Protein AF-A0A7T8KBC2-F1 (afdb_monomer)

Secondary structure (DSSP, 8-state):
-----------PPPP--TT---TTS-------------GGGS-HHHHHHHHHHHHHHHH---PPP--SSSTTS-------GGGGG-SEEEEE--S-PPTT--SEEEEEE-S-PPP--

pLDDT: mean 71.38, std 20.94, range [38.16, 96.56]

Structure (mmCIF, N/CA/C/O backbone):
data_AF-A0A7T8KBC2-F1
#
_entry.id   AF-A0A7T8KBC2-F1
#
loop_
_atom_site.group_PDB
_atom_site.id
_atom_site.type_symbol
_atom_site.label_atom_id
_atom_site.label_alt_id
_atom_site.label_comp_id
_atom_site.label_asym_id
_atom_site.label_entity_id
_atom_site.label_seq_id
_atom_site.pdbx_PDB_ins_code
_atom_site.Cartn_x
_atom_site.Cartn_y
_atom_site.Cartn_z
_atom_site.occupancy
_atom_site.B_iso_or_equiv
_atom_site.auth_seq_id
_atom_site.auth_comp_id
_atom_site.auth_asym_id
_atom_site.auth_atom_id
_atom_site.pdbx_PDB_model_num
ATOM 1 N N . MET A 1 1 ? 36.081 -50.925 -3.952 1.00 43.31 1 MET A N 1
ATOM 2 C CA . MET A 1 1 ? 36.219 -49.674 -4.725 1.00 43.31 1 MET A CA 1
ATOM 3 C C . MET A 1 1 ? 35.291 -49.770 -5.921 1.00 43.31 1 MET A C 1
ATOM 5 O O . MET A 1 1 ? 35.598 -50.492 -6.855 1.00 43.31 1 MET A O 1
ATOM 9 N N . GLY A 1 2 ? 34.112 -49.160 -5.833 1.00 42.78 2 GLY A N 1
ATOM 10 C CA . GLY A 1 2 ? 33.117 -49.157 -6.903 1.00 42.78 2 GLY A CA 1
ATOM 11 C C . GLY A 1 2 ? 32.629 -47.730 -7.084 1.00 42.78 2 GLY A C 1
ATOM 12 O O . GLY A 1 2 ? 31.989 -47.186 -6.189 1.00 42.78 2 GLY A O 1
ATOM 13 N N . HIS A 1 3 ? 33.009 -47.106 -8.195 1.00 41.12 3 HIS A N 1
ATOM 14 C CA . HIS A 1 3 ? 32.541 -45.780 -8.573 1.00 41.12 3 HIS A CA 1
ATOM 15 C C . HIS A 1 3 ? 31.081 -45.880 -9.025 1.00 41.12 3 HIS A C 1
ATOM 17 O O . HIS A 1 3 ? 30.778 -46.550 -10.009 1.00 41.12 3 HIS A O 1
ATOM 23 N N . VAL A 1 4 ? 30.180 -45.211 -8.308 1.00 45.25 4 VAL A N 1
ATOM 24 C CA . VAL A 1 4 ? 28.789 -45.014 -8.729 1.00 45.25 4 VAL A CA 1
ATOM 25 C C . VAL A 1 4 ? 28.764 -43.804 -9.663 1.00 45.25 4 VAL A C 1
ATOM 27 O O . VAL A 1 4 ? 28.949 -42.670 -9.225 1.00 45.25 4 VAL A O 1
ATOM 30 N N . GLY A 1 5 ? 28.593 -44.046 -10.963 1.00 38.16 5 GLY A N 1
ATOM 31 C CA . GLY A 1 5 ? 28.348 -43.002 -11.956 1.00 38.16 5 GLY A CA 1
ATOM 32 C C . GLY A 1 5 ? 26.878 -42.591 -11.935 1.00 38.16 5 GLY A C 1
ATOM 33 O O . GLY A 1 5 ? 26.002 -43.417 -12.180 1.00 38.16 5 GLY A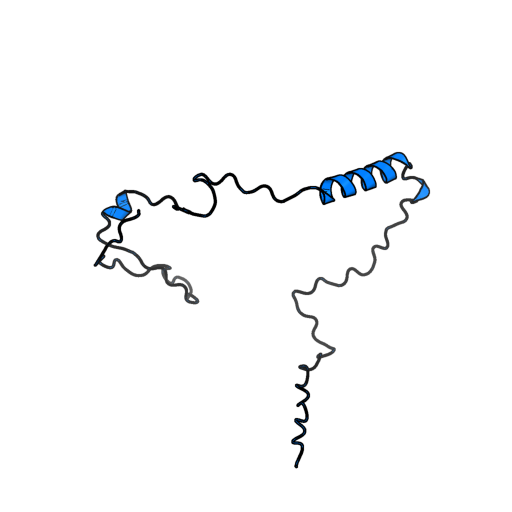 O 1
ATOM 34 N N . ILE A 1 6 ? 26.597 -41.321 -11.645 1.00 40.94 6 ILE A N 1
ATOM 35 C CA . ILE A 1 6 ? 25.250 -40.751 -11.745 1.00 40.94 6 ILE A CA 1
ATOM 36 C C . ILE A 1 6 ? 25.049 -40.305 -13.197 1.00 40.94 6 ILE A C 1
ATOM 38 O O . ILE A 1 6 ? 25.552 -39.262 -13.612 1.00 40.94 6 ILE A O 1
ATOM 42 N N . ALA A 1 7 ? 24.349 -41.118 -13.988 1.00 42.34 7 ALA A N 1
ATOM 43 C CA . ALA A 1 7 ? 23.910 -40.735 -15.324 1.00 42.34 7 ALA A CA 1
ATOM 44 C C . ALA A 1 7 ? 22.774 -39.706 -15.201 1.00 42.34 7 ALA A C 1
ATOM 46 O O . ALA A 1 7 ? 21.700 -40.002 -14.679 1.00 42.34 7 ALA A O 1
ATOM 47 N N . GLY A 1 8 ? 23.030 -38.478 -15.655 1.00 38.44 8 GLY A N 1
ATOM 48 C CA . GLY A 1 8 ? 22.037 -37.411 -15.697 1.00 38.44 8 GLY A CA 1
ATOM 49 C C . GLY A 1 8 ? 20.880 -37.758 -16.634 1.00 38.44 8 GLY A C 1
ATOM 50 O O . GLY A 1 8 ? 21.078 -38.019 -17.818 1.00 38.44 8 GLY A O 1
ATOM 51 N N . HIS A 1 9 ? 19.662 -37.726 -16.097 1.00 43.22 9 HIS A N 1
ATOM 52 C CA . HIS A 1 9 ? 18.430 -37.710 -16.878 1.00 43.22 9 HIS A CA 1
ATOM 53 C C . HIS A 1 9 ? 18.388 -36.474 -17.795 1.00 43.22 9 HIS A C 1
ATOM 55 O O . HIS A 1 9 ? 18.462 -35.351 -17.288 1.00 43.22 9 HIS A O 1
ATOM 61 N N . PRO A 1 10 ? 18.183 -36.617 -19.117 1.00 39.59 10 PRO A N 1
ATOM 62 C CA . PRO A 1 10 ? 17.786 -35.490 -19.943 1.00 39.59 10 PRO A CA 1
ATOM 63 C C . PRO A 1 10 ? 16.305 -35.198 -19.679 1.00 39.59 10 PRO A C 1
ATOM 65 O O . PRO A 1 10 ? 15.421 -35.908 -20.156 1.00 39.59 10 PRO A O 1
ATOM 68 N N . GLN A 1 11 ? 16.019 -34.148 -18.906 1.00 44.44 11 GLN A N 1
ATOM 69 C CA . GLN A 1 11 ? 14.675 -33.577 -18.881 1.00 44.44 11 GLN A CA 1
ATOM 70 C C . GLN A 1 11 ? 14.362 -33.038 -20.281 1.00 44.44 11 GLN A C 1
ATOM 72 O O . GLN A 1 11 ? 14.969 -32.070 -20.747 1.00 44.44 11 GLN A O 1
ATOM 77 N N . GLY A 1 12 ? 13.449 -33.718 -20.974 1.00 38.78 12 GLY A N 1
ATOM 78 C CA . GLY A 1 12 ? 12.945 -33.311 -22.277 1.00 38.78 12 GLY A CA 1
ATOM 79 C C . GLY A 1 12 ? 12.353 -31.908 -22.197 1.00 38.78 12 GLY A C 1
ATOM 80 O O . GLY A 1 12 ? 11.468 -31.634 -21.388 1.00 38.78 12 GLY A O 1
ATOM 81 N N . ARG A 1 13 ? 12.853 -31.004 -23.043 1.00 47.22 13 ARG A N 1
ATOM 82 C CA . ARG A 1 13 ? 12.222 -29.702 -23.265 1.00 47.22 13 ARG A CA 1
ATOM 83 C C . ARG A 1 13 ? 10.814 -29.948 -23.822 1.00 47.22 13 ARG A C 1
ATOM 85 O O . ARG A 1 13 ? 10.700 -30.731 -24.767 1.00 47.22 13 ARG A O 1
ATOM 92 N N . PRO A 1 14 ? 9.758 -29.305 -23.296 1.00 45.41 14 PRO A N 1
ATOM 93 C CA . PRO A 1 14 ? 8.432 -29.435 -23.881 1.00 45.41 14 PRO A CA 1
ATOM 94 C C . PRO A 1 14 ? 8.473 -28.952 -25.333 1.00 45.41 14 PRO A C 1
ATOM 96 O O . PRO A 1 14 ? 9.058 -27.909 -25.644 1.00 45.41 14 PRO A O 1
ATOM 99 N N . G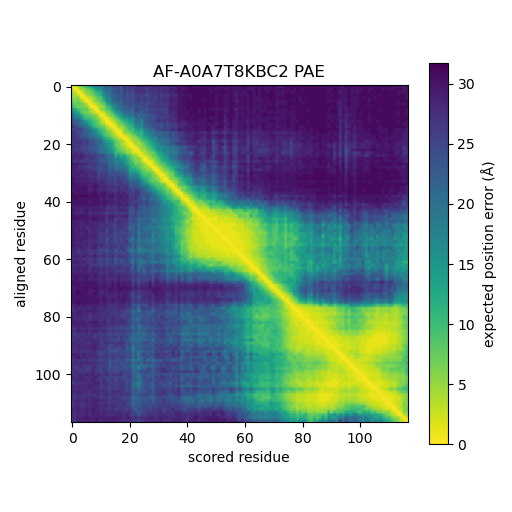LY A 1 15 ? 7.910 -29.782 -26.210 1.00 45.69 15 GLY A N 1
ATOM 100 C CA . GLY A 1 15 ? 7.947 -29.635 -27.655 1.00 45.69 15 GLY A CA 1
ATOM 101 C C . GLY A 1 15 ? 7.542 -28.238 -28.104 1.00 45.69 15 GLY A C 1
ATOM 102 O O . GLY A 1 15 ? 6.498 -27.708 -27.730 1.00 45.69 15 GLY A O 1
ATOM 103 N N . ARG A 1 16 ? 8.399 -27.651 -28.936 1.00 49.62 16 ARG A N 1
ATOM 104 C CA . ARG A 1 16 ? 8.080 -26.489 -29.755 1.00 49.62 16 ARG A CA 1
ATOM 105 C C . ARG A 1 16 ? 7.048 -26.949 -30.782 1.00 49.62 16 ARG A C 1
ATOM 107 O O . ARG A 1 16 ? 7.432 -27.490 -31.811 1.00 49.62 16 ARG A O 1
ATOM 114 N N . ASP A 1 17 ? 5.765 -26.794 -30.472 1.00 53.09 17 ASP A N 1
ATOM 115 C CA . ASP A 1 17 ? 4.697 -26.914 -31.464 1.00 53.09 17 ASP A CA 1
ATOM 116 C C . ASP A 1 17 ? 4.978 -25.883 -32.577 1.00 53.09 17 ASP A C 1
ATOM 118 O O . ASP A 1 17 ? 4.991 -24.678 -32.297 1.00 53.09 17 ASP A O 1
ATOM 122 N N . PRO A 1 18 ? 5.291 -26.316 -33.812 1.00 53.62 18 PRO A N 1
ATOM 123 C CA . PRO A 1 18 ? 5.686 -25.409 -34.883 1.00 53.62 18 PRO A CA 1
ATOM 124 C C . PRO A 1 18 ? 4.533 -24.517 -35.378 1.00 53.62 18 PRO A C 1
ATOM 126 O O . PRO A 1 18 ? 4.787 -23.625 -36.184 1.00 53.62 18 PRO A O 1
ATOM 129 N N . GLY A 1 19 ? 3.295 -24.719 -34.904 1.00 57.47 19 GLY A N 1
ATOM 130 C CA . GLY A 1 19 ? 2.112 -23.990 -35.372 1.00 57.47 19 GLY A CA 1
ATOM 131 C C . GLY A 1 19 ? 1.539 -22.927 -34.431 1.00 57.47 19 GLY A C 1
ATOM 132 O O . GLY A 1 19 ? 0.615 -22.221 -34.833 1.00 57.47 19 GLY A O 1
ATOM 133 N N . ARG A 1 20 ? 2.032 -22.783 -33.191 1.00 48.50 20 ARG A N 1
ATOM 134 C CA . ARG A 1 20 ? 1.389 -21.913 -32.185 1.00 48.50 20 ARG A CA 1
ATOM 135 C C . ARG A 1 20 ? 2.320 -20.810 -31.687 1.00 48.50 20 ARG A C 1
ATOM 137 O O . ARG A 1 20 ? 3.031 -20.958 -30.694 1.00 48.50 20 ARG A O 1
ATOM 144 N N . THR A 1 21 ? 2.305 -19.672 -32.373 1.00 60.78 21 THR A N 1
ATOM 145 C CA . THR A 1 21 ? 2.933 -18.439 -31.886 1.00 60.78 21 THR A CA 1
ATOM 146 C C . THR A 1 21 ? 2.191 -17.934 -30.635 1.00 60.78 21 THR A C 1
ATOM 148 O O . THR A 1 21 ? 0.964 -17.818 -30.651 1.00 60.78 21 THR A O 1
ATOM 151 N N . PRO A 1 22 ? 2.884 -17.661 -29.512 1.00 56.34 22 PRO A N 1
ATOM 152 C CA . PRO A 1 22 ? 2.246 -17.121 -28.311 1.00 56.34 22 PRO A CA 1
ATOM 153 C C . PRO A 1 22 ? 1.659 -15.728 -28.579 1.00 56.34 22 PRO A C 1
ATOM 155 O O . PRO A 1 22 ? 2.365 -14.870 -29.097 1.00 56.34 22 PRO A O 1
ATOM 158 N N . LEU A 1 23 ? 0.408 -15.483 -28.168 1.00 59.12 23 LEU A N 1
ATOM 159 C CA . LEU A 1 23 ? -0.339 -14.226 -28.392 1.00 59.12 23 LEU A CA 1
ATOM 160 C C . LEU A 1 23 ? 0.291 -12.962 -27.767 1.00 59.12 23 LEU A C 1
ATOM 162 O O . LEU A 1 23 ? -0.170 -11.860 -28.029 1.00 59.12 23 LEU A O 1
ATOM 166 N N . TRP A 1 24 ? 1.320 -13.111 -26.932 1.00 55.28 24 TRP A N 1
ATOM 167 C CA . TRP A 1 24 ? 2.073 -12.007 -26.326 1.00 55.28 24 TRP A CA 1
ATOM 168 C C . TRP A 1 24 ? 3.423 -11.752 -27.011 1.00 55.28 24 TRP A C 1
ATOM 170 O O . TRP A 1 24 ? 4.139 -10.828 -26.632 1.00 55.28 24 TRP A O 1
ATOM 180 N N . ARG A 1 25 ? 3.809 -12.577 -27.994 1.00 46.72 25 ARG A N 1
ATOM 181 C CA . ARG A 1 25 ? 4.973 -12.301 -28.834 1.00 46.72 25 ARG A CA 1
ATOM 182 C C . ARG A 1 25 ? 4.519 -11.332 -29.918 1.00 46.72 25 ARG A C 1
ATOM 184 O O . ARG A 1 25 ? 3.712 -11.703 -30.765 1.00 46.72 25 ARG A O 1
ATOM 191 N N . GLU A 1 26 ? 5.052 -10.115 -29.845 1.00 56.72 26 GLU A N 1
ATOM 192 C CA . GLU A 1 26 ? 4.924 -9.066 -30.860 1.00 56.72 26 GLU A CA 1
ATOM 193 C C . GLU A 1 26 ? 4.964 -9.683 -32.270 1.00 56.72 26 GLU A C 1
ATOM 195 O O . GLU A 1 26 ? 5.841 -10.527 -32.524 1.00 56.72 26 GLU A O 1
ATOM 200 N N . PRO A 1 27 ? 4.043 -9.312 -33.182 1.00 47.28 27 PRO A N 1
ATOM 201 C CA . PRO A 1 27 ? 4.165 -9.716 -34.572 1.00 47.28 27 PRO A CA 1
ATOM 202 C C . PRO A 1 27 ? 5.554 -9.294 -35.027 1.00 47.28 27 PRO A C 1
ATOM 204 O O . PRO A 1 27 ? 5.942 -8.138 -34.863 1.00 47.28 27 PRO A O 1
ATOM 207 N N . SER A 1 28 ? 6.333 -10.259 -35.520 1.00 57.94 28 SER A N 1
ATOM 208 C CA . SER A 1 28 ? 7.637 -9.991 -36.107 1.00 57.94 28 SER A CA 1
ATOM 209 C C . SER A 1 28 ? 7.465 -8.832 -37.073 1.00 57.94 28 SER A C 1
ATOM 211 O O . SER A 1 28 ? 6.767 -8.981 -38.076 1.00 57.94 28 SER A O 1
ATOM 213 N N . PHE A 1 29 ? 8.038 -7.683 -36.719 1.00 44.31 29 PHE A N 1
ATOM 214 C CA . PHE A 1 29 ? 8.032 -6.475 -37.522 1.00 44.31 29 PHE A CA 1
ATOM 215 C C . PHE A 1 29 ? 8.830 -6.773 -38.792 1.00 44.31 29 PHE A C 1
ATOM 217 O O . PHE A 1 29 ? 10.040 -6.567 -38.871 1.00 44.31 29 PHE A O 1
ATOM 224 N N . THR A 1 30 ? 8.171 -7.387 -39.769 1.00 48.97 30 THR A N 1
ATOM 225 C CA . THR A 1 30 ? 8.722 -7.617 -41.093 1.00 48.97 30 THR A CA 1
ATOM 226 C C . THR A 1 30 ? 8.645 -6.298 -41.833 1.00 48.97 30 THR A C 1
ATOM 228 O O . THR A 1 30 ? 7.599 -5.935 -42.360 1.00 48.97 30 THR A O 1
ATOM 231 N N . GLY A 1 31 ? 9.774 -5.598 -41.857 1.00 47.84 31 GLY A N 1
ATOM 232 C CA . GLY A 1 31 ? 10.087 -4.673 -42.933 1.00 47.84 31 GLY A CA 1
ATOM 233 C C . GLY A 1 31 ? 9.290 -3.375 -42.928 1.00 47.84 31 GLY A C 1
ATOM 234 O O . GLY A 1 31 ? 8.523 -3.108 -43.842 1.00 47.84 31 GLY A O 1
ATOM 235 N N . VAL A 1 32 ? 9.644 -2.480 -42.014 1.00 43.44 32 VAL A N 1
ATOM 236 C CA . VAL A 1 32 ? 10.234 -1.239 -42.517 1.00 43.44 32 VAL A CA 1
ATOM 237 C C . VAL A 1 32 ? 11.730 -1.417 -42.304 1.00 43.44 32 VAL A C 1
ATOM 239 O O . VAL A 1 32 ? 12.241 -1.203 -41.206 1.00 43.44 32 VAL A O 1
ATOM 242 N N . SER A 1 33 ? 12.436 -1.892 -43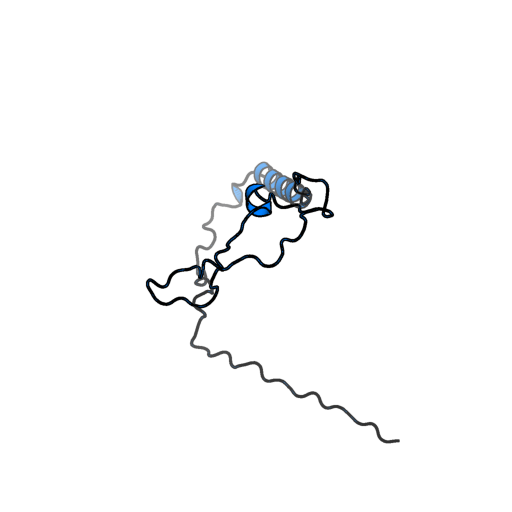.340 1.00 49.56 33 SER A N 1
ATOM 243 C CA . SER A 1 33 ? 13.856 -1.548 -43.483 1.00 49.56 33 SER A CA 1
ATOM 244 C C . SER A 1 33 ? 13.944 -0.056 -43.196 1.00 49.56 33 SER A C 1
ATOM 246 O O . SER A 1 33 ? 13.066 0.636 -43.715 1.00 49.56 33 SER A O 1
ATOM 248 N N . PRO A 1 34 ? 14.900 0.445 -42.391 1.00 51.44 34 PRO A N 1
ATOM 249 C CA . PRO A 1 34 ? 15.053 1.879 -42.228 1.00 51.44 34 PRO A CA 1
ATOM 250 C C . PRO A 1 34 ? 15.146 2.438 -43.639 1.00 51.44 34 PRO A C 1
ATOM 252 O O . PRO A 1 34 ? 16.116 2.192 -44.353 1.00 51.44 34 PRO A O 1
ATOM 255 N N . SER A 1 35 ? 14.048 3.049 -44.084 1.00 47.38 35 SER A N 1
ATOM 256 C CA . SER A 1 35 ? 13.967 3.727 -45.355 1.00 47.38 35 SER A CA 1
ATOM 257 C C . SER A 1 35 ? 15.141 4.667 -45.323 1.00 47.38 35 SER A C 1
ATOM 259 O O . SER A 1 35 ? 15.273 5.389 -44.335 1.00 47.38 35 SER A O 1
ATOM 261 N N . THR A 1 36 ? 15.992 4.553 -46.337 1.00 49.72 36 THR A N 1
ATOM 262 C CA . THR A 1 36 ? 17.116 5.412 -46.680 1.00 49.72 36 THR A CA 1
ATOM 263 C C . THR A 1 36 ? 16.782 6.884 -46.436 1.00 49.72 36 THR A C 1
ATOM 265 O O . THR A 1 36 ? 16.513 7.649 -47.353 1.00 49.72 36 THR A O 1
ATOM 268 N N . VAL A 1 37 ? 16.782 7.301 -45.176 1.00 50.88 37 VAL A N 1
ATOM 269 C CA . VAL A 1 37 ? 17.292 8.598 -44.802 1.00 50.88 37 VAL A CA 1
ATOM 270 C C . VAL A 1 37 ? 18.774 8.376 -44.977 1.00 50.88 37 VAL A C 1
ATOM 272 O O . VAL A 1 37 ? 19.379 7.584 -44.254 1.00 50.88 37 VAL A O 1
ATOM 275 N N . ASP A 1 38 ? 19.302 8.902 -46.076 1.00 47.12 38 ASP A N 1
ATOM 276 C CA . ASP A 1 38 ? 20.722 8.882 -46.370 1.00 47.12 38 ASP A CA 1
ATOM 277 C C . ASP A 1 38 ? 21.483 9.123 -45.065 1.00 47.12 38 ASP A C 1
ATOM 279 O O . ASP A 1 38 ? 21.431 10.215 -44.496 1.00 47.12 38 ASP A O 1
ATOM 283 N N . ALA A 1 39 ? 22.180 8.103 -44.557 1.00 52.28 39 ALA A N 1
ATOM 284 C CA . ALA A 1 39 ? 23.067 8.271 -43.408 1.00 52.28 39 ALA A CA 1
ATOM 285 C C . ALA A 1 39 ? 24.135 9.348 -43.702 1.00 52.28 39 ALA A C 1
ATOM 287 O O . ALA A 1 39 ? 24.745 9.885 -42.784 1.00 52.28 39 ALA A O 1
ATOM 288 N N . ALA A 1 40 ? 24.301 9.697 -44.984 1.00 53.56 40 ALA A N 1
ATOM 289 C CA . ALA A 1 40 ? 25.087 10.801 -45.507 1.00 53.56 40 ALA A CA 1
ATOM 290 C C . ALA A 1 40 ? 24.539 12.215 -45.207 1.00 53.56 4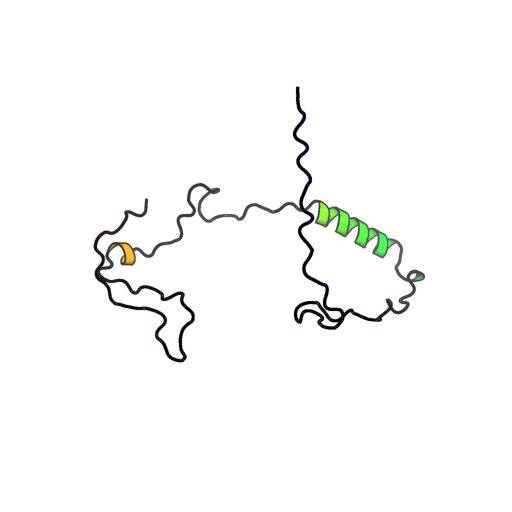0 ALA A C 1
ATOM 292 O O . ALA A 1 40 ? 25.279 13.171 -45.418 1.00 53.56 40 ALA A O 1
ATOM 293 N N . HIS A 1 41 ? 23.303 12.387 -44.712 1.00 53.03 41 HIS A N 1
ATOM 294 C CA . HIS A 1 41 ? 22.768 13.714 -44.356 1.00 53.03 41 HIS A CA 1
ATOM 295 C C . HIS A 1 41 ? 22.657 13.965 -42.843 1.00 53.03 41 HIS A C 1
ATOM 297 O O . HIS A 1 41 ? 22.301 15.066 -42.423 1.00 53.03 41 HIS A O 1
ATOM 303 N N . LEU A 1 42 ? 23.010 12.995 -41.997 1.00 61.16 42 LEU A N 1
ATOM 304 C CA . LEU A 1 42 ? 23.247 13.304 -40.590 1.00 61.16 42 LEU A CA 1
ATOM 305 C C . LEU A 1 42 ? 24.610 13.982 -40.503 1.00 61.16 42 LEU A C 1
ATOM 307 O O . LEU A 1 42 ? 25.651 13.356 -40.700 1.00 61.16 42 LEU A O 1
ATOM 311 N N . ASP A 1 43 ? 24.598 15.286 -40.255 1.00 77.44 43 ASP A N 1
ATOM 312 C CA . ASP A 1 43 ? 25.810 16.042 -40.010 1.00 77.44 43 ASP A CA 1
ATOM 313 C C . ASP A 1 43 ? 26.590 15.397 -38.853 1.00 77.44 43 ASP A C 1
ATOM 315 O O . ASP A 1 43 ? 26.025 14.894 -37.876 1.00 77.44 43 ASP A O 1
ATOM 319 N N . ASN A 1 44 ? 27.920 15.39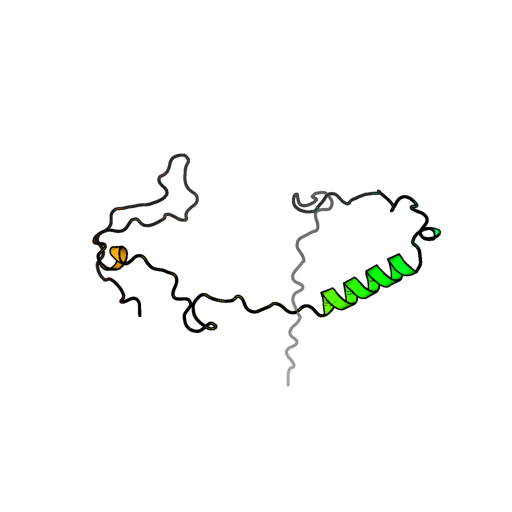6 -38.965 1.00 81.81 44 ASN A N 1
ATOM 320 C CA . ASN A 1 44 ? 28.808 14.812 -37.958 1.00 81.81 44 ASN A CA 1
ATOM 321 C C . ASN A 1 44 ? 28.541 15.379 -36.549 1.00 81.81 44 ASN A C 1
ATOM 323 O O . ASN A 1 44 ? 28.785 14.700 -35.552 1.00 81.81 44 ASN A O 1
ATOM 327 N N . ALA A 1 45 ? 27.996 16.599 -36.455 1.00 79.88 45 ALA A N 1
ATOM 328 C CA . ALA A 1 45 ? 27.595 17.183 -35.184 1.00 79.88 45 ALA A CA 1
ATOM 329 C C . ALA A 1 45 ? 26.336 16.518 -34.595 1.00 79.88 45 ALA A C 1
ATOM 331 O O . ALA A 1 45 ? 26.342 16.238 -33.399 1.00 79.88 45 ALA A O 1
ATOM 332 N N . THR A 1 46 ? 25.324 16.145 -35.386 1.00 87.88 46 THR A N 1
ATOM 333 C CA . THR A 1 46 ? 24.192 15.327 -34.904 1.00 87.88 46 THR A CA 1
ATOM 334 C C . THR A 1 46 ? 24.636 13.942 -34.424 1.00 87.88 46 THR A C 1
ATOM 336 O O . THR A 1 46 ? 24.217 13.493 -33.352 1.00 87.88 46 THR A O 1
ATOM 339 N N . VAL A 1 47 ? 25.521 13.263 -35.163 1.00 90.44 47 VAL A N 1
ATOM 340 C CA . VAL A 1 47 ? 26.058 11.950 -34.745 1.00 90.44 47 VAL A CA 1
ATOM 341 C C . VAL A 1 47 ? 26.894 12.086 -33.467 1.00 90.44 47 VAL A C 1
ATOM 343 O O . VAL A 1 47 ? 26.746 11.287 -32.538 1.00 90.44 47 VAL A O 1
ATOM 346 N N . GLY A 1 48 ? 27.723 13.129 -33.384 1.00 91.50 48 GLY A N 1
ATOM 347 C CA . GLY A 1 48 ? 28.502 13.460 -32.192 1.00 91.50 48 GLY A CA 1
ATOM 348 C C . GLY A 1 48 ? 27.622 13.754 -30.978 1.00 91.50 48 GLY A C 1
ATOM 349 O O . GLY A 1 48 ? 27.841 13.187 -29.908 1.00 91.50 48 GLY A O 1
ATOM 350 N N . PHE A 1 49 ? 26.575 14.560 -31.155 1.00 94.31 49 PHE A N 1
ATOM 351 C CA . PHE A 1 49 ? 25.609 14.885 -30.109 1.00 94.31 49 PHE A CA 1
ATOM 352 C C . PHE A 1 49 ? 24.871 13.639 -29.602 1.00 94.31 49 PHE A C 1
ATOM 354 O O . PHE A 1 49 ? 24.760 13.434 -28.394 1.00 94.31 49 PHE A O 1
ATOM 361 N N . ALA A 1 50 ? 24.418 12.761 -30.502 1.00 95.38 50 ALA A N 1
ATOM 362 C CA . ALA A 1 50 ? 23.743 11.522 -30.119 1.00 95.38 50 ALA A CA 1
ATOM 363 C C . ALA A 1 50 ? 24.654 10.592 -29.298 1.00 95.38 50 ALA A C 1
ATOM 365 O O . ALA A 1 50 ? 24.199 9.977 -28.332 1.00 95.38 50 ALA A O 1
ATOM 366 N N . ASN A 1 51 ? 25.940 10.502 -29.647 1.00 95.12 51 ASN A N 1
ATOM 367 C CA . ASN A 1 51 ? 26.915 9.731 -28.874 1.00 95.12 51 ASN A CA 1
ATOM 368 C C . ASN A 1 51 ? 27.173 10.363 -27.502 1.00 95.12 51 ASN A C 1
ATOM 370 O O . ASN A 1 51 ? 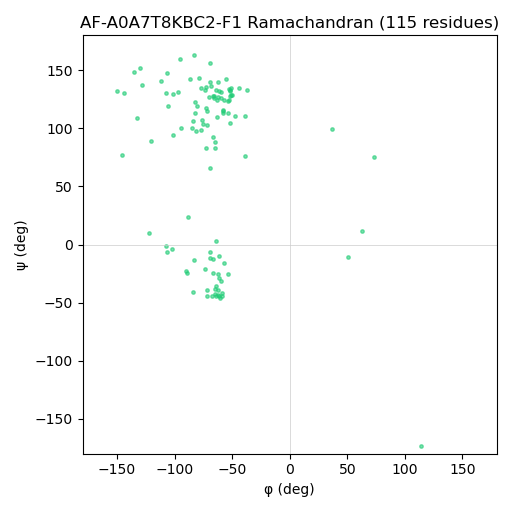27.107 9.670 -26.489 1.00 95.12 51 ASN A O 1
ATOM 374 N N . GLN A 1 52 ? 27.341 11.685 -27.448 1.00 95.94 52 GLN A N 1
ATOM 375 C CA . GLN A 1 52 ? 27.501 12.416 -26.193 1.00 95.94 52 GLN A CA 1
ATOM 376 C C . GLN A 1 52 ? 26.297 12.231 -25.257 1.00 95.94 52 GLN A C 1
ATOM 378 O O . GLN A 1 52 ? 26.471 12.025 -24.056 1.00 95.94 52 GLN A O 1
ATOM 383 N N . LEU A 1 53 ? 25.075 12.261 -25.795 1.00 95.75 53 LEU A N 1
ATOM 384 C CA . LEU A 1 53 ? 23.858 12.027 -25.023 1.00 95.75 53 LEU A CA 1
ATOM 385 C C . LEU A 1 53 ? 23.815 10.601 -24.465 1.00 95.75 53 LEU A C 1
ATOM 387 O O . LEU A 1 53 ? 23.501 10.421 -23.289 1.00 95.75 53 LEU A O 1
ATOM 391 N N . ARG A 1 54 ? 24.162 9.588 -25.271 1.00 96.12 54 ARG A N 1
ATOM 392 C CA . ARG A 1 54 ? 24.250 8.194 -24.802 1.00 96.12 54 ARG A CA 1
ATOM 393 C C . ARG A 1 54 ? 25.247 8.057 -23.657 1.00 96.12 54 ARG A C 1
ATOM 395 O O . ARG A 1 54 ? 24.908 7.449 -22.644 1.00 96.12 54 ARG A O 1
ATOM 402 N N . ASP A 1 55 ? 26.417 8.680 -23.774 1.00 96.44 55 ASP A N 1
ATOM 403 C CA . ASP A 1 55 ? 27.440 8.662 -22.726 1.00 96.44 55 ASP A CA 1
ATOM 404 C C . ASP A 1 55 ? 26.972 9.356 -21.443 1.00 96.44 55 ASP A C 1
ATOM 406 O O . ASP A 1 55 ? 27.323 8.935 -20.340 1.00 96.44 55 ASP A O 1
ATOM 410 N N . GLN A 1 56 ? 26.179 10.425 -21.556 1.00 95.94 56 GLN A N 1
ATOM 411 C CA . GLN A 1 56 ? 25.602 11.113 -20.400 1.00 95.94 56 GLN A CA 1
ATOM 412 C C . GLN A 1 56 ? 24.493 10.295 -19.739 1.00 95.94 56 GLN A C 1
ATOM 414 O O . GLN A 1 56 ? 24.488 10.164 -18.516 1.00 95.94 56 GLN A O 1
ATOM 419 N N . VAL A 1 57 ? 23.594 9.701 -20.526 1.00 95.00 57 VAL A N 1
ATOM 420 C CA . VAL A 1 57 ? 22.509 8.851 -20.018 1.00 95.00 57 VAL A CA 1
ATOM 421 C C . VAL A 1 57 ? 23.067 7.590 -19.356 1.00 95.00 57 VAL A C 1
ATOM 423 O O . VAL A 1 57 ? 22.590 7.209 -18.292 1.00 95.00 57 VAL A O 1
ATOM 426 N N . ALA A 1 58 ? 24.126 6.994 -19.911 1.00 94.12 58 ALA A N 1
ATOM 427 C CA . ALA A 1 58 ? 24.803 5.838 -19.320 1.00 94.12 58 ALA A CA 1
ATOM 428 C C . ALA A 1 58 ? 25.429 6.136 -17.944 1.00 94.12 58 ALA A C 1
ATOM 430 O O . ALA A 1 58 ? 25.589 5.231 -17.126 1.00 94.12 58 ALA A O 1
ATOM 431 N N . LYS A 1 59 ? 25.772 7.402 -17.669 1.00 94.88 59 LYS A N 1
ATOM 432 C CA . LYS A 1 59 ? 26.308 7.848 -16.373 1.00 94.88 59 LYS A CA 1
ATOM 433 C C . LYS A 1 59 ? 25.219 8.137 -15.342 1.00 94.88 59 LYS A C 1
ATOM 435 O O . LYS A 1 59 ? 25.543 8.280 -14.162 1.00 94.88 59 LYS A O 1
ATOM 440 N N . LEU A 1 60 ? 23.952 8.239 -15.749 1.00 92.50 60 LEU A N 1
ATOM 441 C CA . LEU A 1 60 ? 22.857 8.458 -14.811 1.00 92.50 60 LEU A CA 1
ATOM 442 C C . LEU A 1 60 ? 22.721 7.238 -13.899 1.00 92.50 60 LEU A C 1
ATOM 444 O O . LEU A 1 60 ? 22.616 6.102 -14.352 1.00 92.50 60 LEU A O 1
ATOM 448 N N . GLN A 1 61 ? 22.713 7.491 -12.595 1.00 88.62 61 GLN A N 1
ATOM 449 C CA . GLN A 1 61 ? 22.449 6.480 -11.581 1.00 88.62 61 GLN A CA 1
ATOM 450 C C . GLN A 1 61 ? 21.054 6.707 -10.996 1.00 88.62 61 GLN A C 1
ATOM 452 O O . GLN A 1 61 ? 20.626 7.863 -10.886 1.00 88.62 61 GLN A O 1
ATOM 457 N N . PRO A 1 62 ? 20.342 5.642 -10.587 1.00 86.38 62 PRO A N 1
ATOM 458 C CA . PRO A 1 62 ? 19.093 5.782 -9.859 1.00 86.38 62 PRO A CA 1
ATOM 459 C C . PRO A 1 62 ? 19.299 6.671 -8.630 1.00 86.38 62 PRO A C 1
ATOM 461 O O . PRO A 1 62 ? 20.014 6.316 -7.690 1.00 86.38 62 PRO A O 1
ATOM 464 N N . LYS A 1 63 ? 18.671 7.849 -8.633 1.00 83.19 63 LYS A N 1
ATOM 465 C CA . LYS A 1 63 ? 18.616 8.687 -7.440 1.00 83.19 63 LYS A CA 1
ATOM 466 C C . LYS A 1 63 ? 17.708 7.984 -6.444 1.00 83.19 63 LYS A C 1
ATOM 468 O O . LYS A 1 63 ? 16.574 7.646 -6.782 1.00 83.19 63 LYS A O 1
ATOM 473 N N . GLN A 1 64 ? 18.208 7.777 -5.229 1.00 75.62 64 GLN A N 1
ATOM 474 C CA . GLN A 1 64 ? 17.372 7.275 -4.145 1.00 75.62 64 GLN A CA 1
ATOM 475 C C . GLN A 1 64 ? 16.127 8.166 -4.046 1.00 75.62 64 GLN A C 1
ATOM 477 O O . GLN A 1 64 ? 16.280 9.395 -4.012 1.00 75.62 64 GLN A O 1
ATOM 482 N N . PRO A 1 65 ? 14.911 7.588 -4.054 1.00 68.44 65 PRO A N 1
ATOM 483 C CA . PRO A 1 65 ? 13.704 8.367 -3.854 1.00 68.44 65 PRO A CA 1
ATOM 484 C C . PRO A 1 65 ? 13.874 9.190 -2.582 1.00 68.44 65 PRO A C 1
ATOM 486 O O . PRO A 1 65 ? 14.301 8.658 -1.556 1.00 68.44 65 PRO A O 1
ATOM 489 N N . ALA A 1 66 ? 13.565 10.485 -2.646 1.00 66.81 66 ALA A N 1
ATOM 490 C CA . ALA A 1 66 ? 13.384 11.274 -1.439 1.00 66.81 66 ALA A CA 1
ATOM 491 C C . ALA A 1 66 ? 12.155 10.703 -0.722 1.00 66.81 66 ALA A C 1
ATOM 493 O O . ALA A 1 66 ? 11.020 11.077 -1.002 1.00 66.81 66 ALA A O 1
ATOM 494 N N . THR A 1 67 ? 12.369 9.699 0.121 1.00 59.41 67 THR A N 1
ATOM 495 C CA . THR A 1 67 ? 11.324 9.141 0.963 1.00 59.41 67 THR A CA 1
ATOM 496 C C . THR A 1 67 ? 10.950 10.196 1.998 1.00 59.41 67 THR A C 1
ATOM 498 O O . THR A 1 67 ? 11.822 10.831 2.589 1.00 59.41 67 THR A O 1
ATOM 501 N N . HIS A 1 68 ? 9.651 10.382 2.246 1.00 61.06 68 HIS A N 1
ATOM 502 C CA . HIS A 1 68 ? 9.143 11.303 3.276 1.00 61.06 68 HIS A CA 1
ATOM 503 C C . HIS A 1 68 ? 9.540 10.913 4.720 1.00 61.06 68 HIS A C 1
ATOM 505 O O . HIS A 1 68 ? 9.174 11.600 5.666 1.00 61.06 68 HIS A O 1
ATOM 511 N N . ALA A 1 69 ? 10.326 9.851 4.889 1.00 54.94 69 ALA A N 1
ATOM 512 C CA . ALA A 1 69 ? 11.038 9.476 6.101 1.00 54.94 69 ALA A CA 1
ATOM 513 C C . ALA A 1 69 ? 12.379 8.862 5.665 1.00 54.94 69 ALA A C 1
ATOM 515 O O . ALA A 1 69 ? 12.408 8.047 4.741 1.00 54.94 69 ALA A O 1
ATOM 516 N N . GLY A 1 70 ? 13.501 9.300 6.236 1.00 47.22 70 GLY A N 1
ATOM 517 C CA . GLY A 1 70 ? 14.845 8.936 5.779 1.00 47.22 70 GLY A CA 1
ATOM 518 C C . GLY A 1 70 ? 15.069 7.425 5.604 1.00 47.22 70 GLY A C 1
ATOM 519 O O . GLY A 1 70 ? 14.805 6.641 6.506 1.00 47.22 70 GLY A O 1
ATOM 520 N N . GLY A 1 71 ? 15.567 7.047 4.422 1.00 50.19 71 GLY A N 1
ATOM 521 C CA . GLY A 1 71 ? 16.272 5.801 4.094 1.00 50.19 71 GLY A CA 1
ATOM 522 C C . GLY A 1 71 ? 15.826 4.503 4.773 1.00 50.19 71 GLY A C 1
ATOM 523 O O . GLY A 1 71 ? 16.319 4.196 5.846 1.00 50.19 71 GLY A O 1
ATOM 524 N N . ILE A 1 72 ? 15.021 3.690 4.073 1.00 55.62 72 ILE A N 1
ATOM 525 C CA . ILE A 1 72 ? 14.817 2.218 4.187 1.00 55.62 72 ILE A CA 1
ATOM 526 C C . ILE A 1 72 ? 14.515 1.612 5.583 1.00 55.62 72 ILE A C 1
ATOM 528 O O . ILE A 1 72 ? 14.073 0.470 5.655 1.00 55.62 72 ILE A O 1
ATOM 532 N N . LYS A 1 73 ? 14.647 2.332 6.697 1.00 51.81 73 LYS A N 1
ATOM 533 C CA . LYS A 1 73 ? 14.417 1.779 8.037 1.00 51.81 73 LYS A CA 1
ATOM 534 C C . LYS A 1 73 ? 12.983 1.922 8.514 1.00 51.81 73 LYS A C 1
ATOM 536 O O . LYS A 1 73 ? 12.550 1.119 9.328 1.00 51.81 73 LYS A O 1
ATOM 541 N N . GLU A 1 74 ? 12.228 2.873 7.978 1.00 56.97 74 GLU A N 1
ATOM 542 C CA . GLU A 1 74 ? 10.865 3.132 8.432 1.00 56.97 74 GLU A CA 1
ATOM 543 C C . GLU A 1 74 ? 10.014 3.555 7.238 1.00 56.97 74 GLU A C 1
ATOM 545 O O . GLU A 1 74 ? 9.714 4.730 7.032 1.00 56.97 74 GLU A O 1
ATOM 550 N N . ALA A 1 75 ? 9.609 2.590 6.411 1.00 58.22 75 ALA A N 1
ATOM 551 C CA . ALA A 1 75 ? 8.466 2.792 5.527 1.00 58.22 75 ALA A CA 1
ATOM 552 C C . ALA A 1 75 ? 7.193 2.857 6.392 1.00 58.22 75 ALA A C 1
ATOM 554 O O . ALA A 1 75 ? 6.349 1.966 6.345 1.00 58.22 75 ALA A O 1
ATOM 555 N N . ASN A 1 76 ? 7.082 3.891 7.231 1.00 62.88 76 ASN A N 1
ATOM 556 C CA . ASN A 1 76 ? 5.881 4.191 7.987 1.00 62.88 76 ASN A CA 1
ATOM 557 C C . ASN A 1 76 ? 4.878 4.745 6.975 1.00 62.88 76 ASN A C 1
ATOM 559 O O . ASN A 1 76 ? 4.806 5.947 6.711 1.0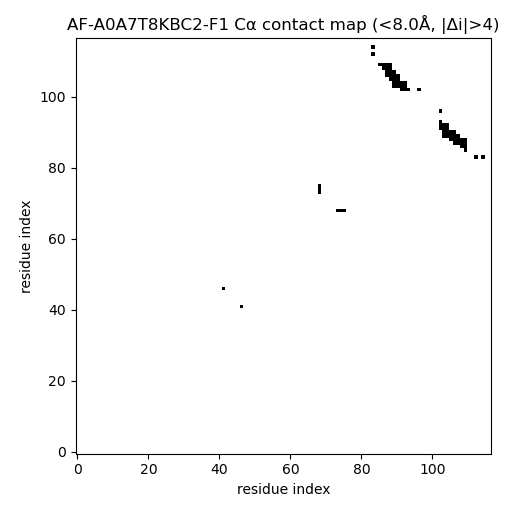0 62.88 76 ASN A O 1
ATOM 563 N N . SER A 1 77 ? 4.190 3.832 6.286 1.00 69.69 77 SER A N 1
ATOM 564 C CA . SER A 1 77 ? 3.062 4.184 5.434 1.00 69.69 77 SER A CA 1
ATOM 565 C C . SER A 1 77 ? 2.111 5.026 6.268 1.00 69.69 77 SER A C 1
ATOM 567 O O . SER A 1 77 ? 1.806 4.651 7.395 1.00 69.69 77 SER A O 1
ATOM 569 N N . TYR A 1 78 ? 1.639 6.150 5.741 1.00 80.88 78 TYR A N 1
ATOM 570 C CA . TYR A 1 78 ? 0.685 6.971 6.473 1.00 80.88 78 TYR A CA 1
ATOM 571 C C . TYR A 1 78 ? -0.567 6.148 6.823 1.00 80.88 78 TYR A C 1
ATOM 573 O O . TYR A 1 78 ? -1.306 5.722 5.934 1.00 80.88 78 TYR A O 1
ATOM 581 N N . ILE A 1 79 ? -0.801 5.933 8.121 1.00 81.81 79 ILE A N 1
ATOM 582 C CA . ILE A 1 79 ? -2.000 5.272 8.646 1.00 81.81 79 ILE A CA 1
ATOM 583 C C . ILE A 1 79 ? -2.908 6.343 9.268 1.00 81.81 79 ILE A C 1
ATOM 585 O O . ILE A 1 79 ? -2.509 6.986 10.245 1.00 81.81 79 ILE A O 1
ATOM 589 N N . PRO A 1 80 ? -4.145 6.526 8.766 1.00 86.75 80 PRO A N 1
ATOM 590 C CA . PRO A 1 80 ? -5.119 7.420 9.380 1.00 86.75 80 PRO A CA 1
ATOM 591 C C . PRO A 1 80 ? -5.322 7.135 10.873 1.00 86.75 80 PRO A C 1
ATOM 593 O O . PRO A 1 80 ? -5.543 5.995 11.286 1.00 86.75 80 PRO A O 1
ATOM 596 N N . THR A 1 81 ? -5.322 8.181 11.701 1.00 87.12 81 THR A N 1
ATOM 597 C CA . THR A 1 81 ? -5.454 8.059 13.166 1.00 87.12 81 THR A CA 1
ATOM 598 C C . THR A 1 81 ? -6.770 7.417 13.602 1.00 87.12 81 THR A C 1
ATOM 600 O O . THR A 1 81 ? -6.804 6.740 14.628 1.00 87.12 81 THR A O 1
ATOM 603 N N . ALA A 1 82 ? -7.836 7.566 12.810 1.00 87.69 82 ALA A N 1
ATOM 604 C CA . ALA A 1 82 ? -9.127 6.927 13.052 1.00 87.69 82 ALA A CA 1
ATOM 605 C C . ALA A 1 82 ? -9.035 5.389 13.079 1.00 87.69 82 ALA A C 1
ATOM 607 O O . ALA A 1 82 ? -9.748 4.751 13.852 1.00 87.69 82 ALA A O 1
ATOM 608 N N . LEU A 1 83 ? -8.110 4.789 12.317 1.00 87.62 83 LEU A N 1
ATOM 609 C CA . LEU A 1 83 ? -7.909 3.336 12.309 1.00 87.62 83 LEU A CA 1
ATOM 610 C C . LEU A 1 83 ? -7.376 2.814 13.648 1.00 87.62 83 LEU A C 1
ATOM 612 O O . LEU A 1 83 ? -7.662 1.678 14.013 1.00 87.62 83 LEU A O 1
ATOM 616 N N . LYS A 1 84 ? -6.699 3.660 14.439 1.00 85.38 84 LYS A N 1
ATOM 617 C CA . LYS A 1 84 ? -6.258 3.318 15.803 1.00 85.38 84 LYS A CA 1
ATOM 618 C C . LYS A 1 84 ? -7.424 3.131 16.784 1.00 85.38 84 LYS A C 1
ATOM 620 O O . LYS A 1 84 ? -7.201 2.670 17.896 1.00 85.38 84 LYS A O 1
ATOM 625 N N . LYS A 1 85 ? -8.646 3.525 16.406 1.00 89.50 85 LYS A N 1
ATOM 626 C CA . LYS A 1 85 ? -9.874 3.382 17.207 1.00 89.50 85 LYS A CA 1
ATOM 627 C C . LYS A 1 85 ? -10.958 2.575 16.481 1.00 89.50 85 LYS A C 1
ATOM 629 O O . LYS A 1 85 ? -12.103 2.562 16.924 1.00 89.50 85 LYS A O 1
ATOM 634 N N . ALA A 1 86 ? -10.631 1.945 15.352 1.00 91.12 86 ALA A N 1
ATOM 635 C CA . ALA A 1 86 ? -11.610 1.206 14.567 1.00 91.12 86 ALA A CA 1
ATOM 636 C C . ALA A 1 86 ? -12.120 -0.016 15.347 1.00 91.12 86 ALA A C 1
ATOM 638 O O . ALA A 1 86 ? -11.333 -0.844 15.801 1.00 91.12 86 ALA A O 1
ATOM 639 N N . THR A 1 87 ? -13.443 -0.130 15.483 1.00 94.56 87 THR A N 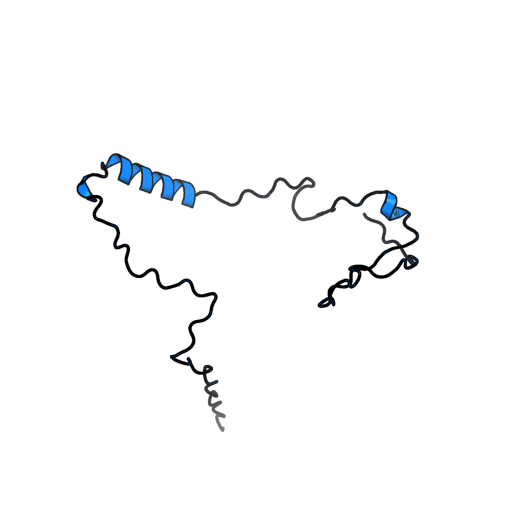1
ATOM 640 C CA . THR A 1 87 ? -14.101 -1.271 16.144 1.00 94.56 87 THR A CA 1
ATOM 641 C C . THR A 1 87 ? -14.423 -2.402 15.176 1.00 94.56 87 THR A C 1
ATOM 643 O O . THR A 1 87 ? -14.519 -3.553 15.592 1.00 94.56 87 THR A O 1
ATOM 646 N N . HIS A 1 88 ? -14.571 -2.080 13.890 1.00 95.62 88 HIS A N 1
ATOM 647 C CA . HIS A 1 88 ? -14.934 -3.024 12.847 1.00 95.62 88 HIS A CA 1
ATOM 648 C C . HIS A 1 88 ? -14.065 -2.843 11.606 1.00 95.62 88 HIS A C 1
ATOM 650 O O . HIS A 1 88 ? -13.668 -1.725 11.273 1.00 95.62 88 HIS A O 1
ATOM 656 N N . VAL A 1 89 ? -13.817 -3.942 10.898 1.00 94.25 89 VAL A N 1
ATOM 657 C CA . VAL A 1 89 ? -13.079 -3.963 9.631 1.00 94.25 89 VAL A CA 1
ATOM 658 C C . VAL A 1 89 ? -13.837 -4.736 8.560 1.00 94.25 89 VAL A C 1
ATOM 660 O O . VAL A 1 89 ? -14.601 -5.656 8.851 1.00 94.25 89 VAL A O 1
ATOM 663 N N . TYR A 1 90 ? -13.599 -4.361 7.307 1.00 95.94 90 TYR A N 1
ATOM 664 C CA . TYR A 1 90 ? -14.037 -5.105 6.134 1.00 95.94 90 TYR A CA 1
ATOM 665 C C . TYR A 1 90 ? -12.817 -5.774 5.500 1.00 95.94 90 TYR A C 1
ATOM 667 O O . TYR A 1 90 ? -11.798 -5.118 5.283 1.00 95.94 90 TYR A O 1
ATOM 675 N N . VAL A 1 91 ? -12.907 -7.068 5.206 1.00 94.31 91 VAL A N 1
ATOM 676 C CA . VAL A 1 91 ? -11.783 -7.859 4.681 1.00 94.31 91 VAL A CA 1
ATOM 677 C C . VAL A 1 91 ? -11.953 -8.039 3.183 1.00 94.31 91 VAL A C 1
ATOM 679 O O . VAL A 1 91 ? -13.020 -8.439 2.727 1.00 94.31 91 VAL A O 1
ATOM 682 N N . ARG A 1 92 ? -10.912 -7.736 2.405 1.00 95.44 92 ARG A N 1
ATOM 683 C CA . ARG A 1 92 ? -10.940 -7.905 0.951 1.00 95.44 92 ARG A CA 1
ATOM 684 C C . ARG A 1 92 ? -10.872 -9.386 0.578 1.00 95.44 92 ARG A C 1
ATOM 686 O O . ARG A 1 92 ? -10.053 -10.126 1.112 1.00 95.44 92 ARG A O 1
ATOM 693 N N . LEU A 1 93 ? -11.708 -9.795 -0.371 1.00 93.94 93 LEU A N 1
ATOM 694 C CA . LEU A 1 93 ? -11.712 -11.136 -0.945 1.00 93.94 93 LEU A CA 1
ATOM 695 C C . LEU A 1 93 ? -10.870 -11.145 -2.228 1.00 93.94 93 LEU A C 1
ATOM 697 O O . LEU A 1 93 ? -11.352 -10.748 -3.288 1.00 93.94 93 LEU A O 1
ATOM 701 N N . ASP A 1 94 ? -9.629 -11.630 -2.151 1.00 92.75 94 ASP A N 1
ATOM 702 C CA . ASP A 1 94 ? -8.693 -11.676 -3.294 1.00 92.75 94 ASP A CA 1
ATOM 703 C C . ASP A 1 94 ? -8.800 -12.948 -4.151 1.00 92.75 94 ASP A C 1
ATOM 705 O O . ASP A 1 94 ? -7.882 -13.332 -4.874 1.00 92.75 94 ASP A O 1
ATOM 709 N N . ARG A 1 95 ? -9.960 -13.603 -4.114 1.00 92.56 95 ARG A N 1
ATOM 710 C CA . ARG A 1 95 ? -10.283 -14.704 -5.025 1.00 92.56 95 ARG A CA 1
ATOM 711 C C . ARG A 1 95 ? -10.807 -14.178 -6.361 1.00 92.56 95 ARG A C 1
ATOM 713 O O . ARG A 1 95 ? -11.270 -13.043 -6.452 1.00 92.56 95 ARG A O 1
ATOM 720 N N . VAL A 1 96 ? -10.808 -15.029 -7.390 1.00 92.75 96 VAL A N 1
ATOM 721 C CA . VAL A 1 96 ? -11.576 -14.757 -8.616 1.00 92.75 96 VAL A CA 1
ATOM 722 C C . VAL A 1 96 ? -13.042 -14.584 -8.221 1.00 92.75 96 VAL A C 1
ATOM 724 O O . VAL A 1 96 ? -13.664 -15.505 -7.690 1.00 92.75 96 VAL A O 1
ATOM 727 N N . ARG A 1 97 ? -13.563 -13.375 -8.430 1.00 91.62 97 ARG A N 1
ATOM 728 C CA . ARG A 1 97 ? -14.914 -12.980 -8.029 1.00 91.62 97 ARG A CA 1
ATOM 729 C C . ARG A 1 97 ? -15.915 -13.341 -9.112 1.00 91.62 97 ARG A C 1
ATOM 731 O O . ARG A 1 97 ? -15.639 -13.188 -10.303 1.00 91.62 97 ARG A O 1
ATOM 738 N N . ARG A 1 98 ? -17.100 -13.778 -8.694 1.00 93.81 98 ARG A N 1
ATOM 739 C CA . ARG A 1 98 ? -18.252 -13.893 -9.589 1.00 93.81 98 ARG A CA 1
ATOM 740 C C . ARG A 1 98 ? -18.730 -12.494 -9.997 1.00 93.81 98 ARG A C 1
ATOM 742 O O . ARG A 1 98 ? -18.498 -11.525 -9.264 1.00 93.81 98 ARG A O 1
ATOM 749 N N . PRO A 1 99 ? -19.421 -12.361 -11.141 1.00 94.88 99 PRO A N 1
ATOM 750 C CA . PRO A 1 99 ? -20.075 -11.110 -11.497 1.00 94.88 99 PRO A CA 1
ATOM 751 C C . PRO A 1 99 ? -20.955 -10.607 -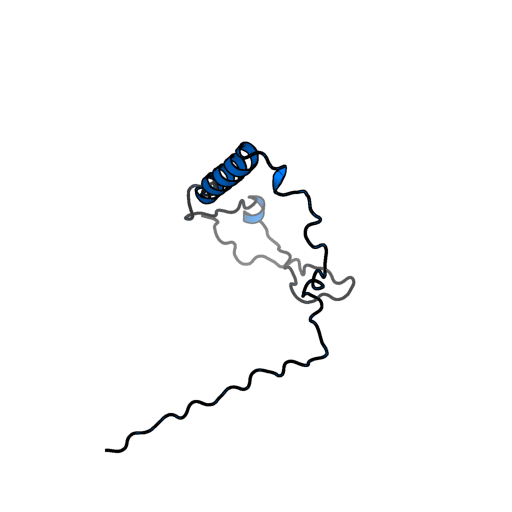10.348 1.00 94.88 99 PRO A C 1
ATOM 753 O O . PRO A 1 99 ? -21.684 -11.388 -9.741 1.00 94.88 99 PRO A O 1
ATOM 756 N N . LEU A 1 100 ? -20.860 -9.307 -10.052 1.00 93.00 100 LEU A N 1
ATOM 757 C CA . LEU A 1 100 ? -21.618 -8.624 -8.992 1.00 93.00 100 LEU A CA 1
ATOM 758 C C . LEU A 1 100 ? -21.348 -9.119 -7.556 1.00 93.00 100 LEU A C 1
ATOM 760 O O . LEU A 1 100 ? -22.047 -8.728 -6.624 1.00 93.00 100 LEU A O 1
ATOM 764 N N . GLU A 1 101 ? -20.315 -9.931 -7.334 1.00 94.75 101 GLU A N 1
ATOM 765 C CA . GLU A 1 101 ? -19.906 -10.319 -5.986 1.00 94.75 101 GLU A CA 1
ATOM 766 C C . GLU A 1 101 ? -19.206 -9.151 -5.283 1.00 94.75 101 GLU A C 1
ATOM 768 O O . GLU A 1 101 ? -18.312 -8.526 -5.856 1.00 94.75 101 GLU A O 1
ATOM 773 N N . ARG A 1 102 ? -19.567 -8.853 -4.031 1.00 93.50 102 ARG A N 1
ATOM 774 C CA . ARG A 1 102 ? -18.946 -7.764 -3.259 1.00 93.50 102 ARG A CA 1
ATOM 775 C C . ARG A 1 102 ? -17.440 -8.007 -3.027 1.00 93.50 102 ARG A C 1
ATOM 777 O O . ARG A 1 102 ? -17.049 -9.135 -2.748 1.00 93.50 102 ARG A O 1
ATOM 784 N N . PRO A 1 103 ? -16.581 -6.972 -3.118 1.00 94.88 103 PRO A N 1
ATOM 785 C CA . PRO A 1 103 ? -15.131 -7.133 -2.963 1.00 94.88 103 PRO A CA 1
ATOM 786 C C . PRO A 1 103 ? -14.684 -7.375 -1.525 1.00 94.88 103 PRO A C 1
ATOM 788 O O . PRO A 1 103 ? -13.577 -7.857 -1.309 1.00 94.88 103 PRO A O 1
ATOM 791 N N . TYR A 1 104 ? -15.514 -6.992 -0.557 1.00 96.56 104 TYR A N 1
ATOM 792 C CA . TYR A 1 104 ? -15.170 -7.036 0.852 1.00 96.56 104 TYR A CA 1
ATOM 793 C C . TYR A 1 104 ? -16.239 -7.760 1.649 1.00 96.56 104 TYR A C 1
ATOM 795 O O . TYR A 1 104 ? -17.427 -7.487 1.474 1.00 96.56 104 TYR A O 1
ATOM 803 N N . GLU A 1 105 ? -15.822 -8.610 2.570 1.00 95.38 105 GLU A N 1
ATOM 804 C CA . GLU A 1 105 ? -16.677 -9.246 3.563 1.00 95.38 105 GLU A CA 1
ATOM 805 C C . GLU A 1 105 ? -16.665 -8.455 4.881 1.00 95.38 105 GLU A C 1
ATOM 807 O O . GLU A 1 105 ? -15.761 -7.652 5.123 1.00 95.38 105 GLU A O 1
ATOM 812 N N . GLY A 1 106 ? -17.686 -8.649 5.718 1.00 94.19 106 GLY A N 1
ATOM 813 C CA . GLY A 1 106 ? -17.832 -7.971 7.006 1.00 94.19 106 GLY A CA 1
ATOM 814 C C . GLY A 1 106 ? -19.035 -7.021 7.068 1.00 94.19 106 GLY A C 1
ATOM 815 O O . GLY A 1 106 ? -19.843 -6.971 6.123 1.00 94.19 106 GLY A O 1
ATOM 816 N N . PRO A 1 107 ? -19.160 -6.258 8.168 1.00 95.06 107 PRO A N 1
ATOM 817 C CA . PRO A 1 107 ? -18.098 -5.899 9.124 1.00 95.06 107 PRO A CA 1
ATOM 818 C C . PRO A 1 107 ? -17.739 -6.993 10.144 1.00 95.06 107 PRO A C 1
ATOM 820 O O . PRO A 1 107 ? -18.617 -7.675 10.661 1.00 95.06 107 PRO A O 1
ATOM 823 N N . PHE A 1 108 ? -16.454 -7.112 10.483 1.00 96.00 108 PHE A N 1
ATOM 824 C CA . PHE A 1 108 ? -15.950 -7.997 11.541 1.00 96.00 108 PHE A CA 1
ATOM 825 C C . PHE A 1 108 ? -15.410 -7.192 12.726 1.00 96.00 108 PHE A C 1
ATOM 827 O O . PHE A 1 108 ? -14.749 -6.178 12.487 1.00 96.00 108 PHE A O 1
ATOM 834 N N . PRO A 1 109 ? -15.636 -7.621 13.982 1.00 96.25 109 PRO A N 1
ATOM 835 C CA . PRO A 1 109 ? -15.102 -6.934 15.152 1.00 96.25 109 PRO A CA 1
ATOM 836 C C . PRO A 1 109 ? -13.578 -7.085 15.243 1.00 96.25 109 PRO A C 1
ATOM 838 O O . PRO A 1 109 ? -13.023 -8.160 15.005 1.00 96.25 109 PRO A O 1
ATOM 841 N N . VAL A 1 110 ? -12.890 -6.009 15.620 1.00 93.88 110 VAL A N 1
ATOM 842 C CA . VAL A 1 110 ? -11.437 -6.022 15.836 1.00 93.88 110 VAL A CA 1
ATOM 843 C C . VAL A 1 110 ? -11.120 -6.566 17.229 1.00 93.88 110 VAL A C 1
ATOM 845 O O . VAL A 1 110 ? -11.552 -6.005 18.230 1.00 93.88 110 VAL A O 1
ATOM 848 N N . VAL A 1 111 ? -10.321 -7.634 17.301 1.00 92.88 111 VAL A N 1
ATOM 849 C CA . VAL A 1 111 ? -9.929 -8.269 18.577 1.00 92.88 111 VAL A CA 1
ATOM 850 C C . VAL A 1 111 ? -8.728 -7.571 19.221 1.00 92.88 111 VAL A C 1
ATOM 852 O O . VAL A 1 111 ? -8.680 -7.390 20.435 1.00 92.88 111 VAL A O 1
ATOM 855 N N . LYS A 1 112 ? -7.736 -7.179 18.414 1.00 89.81 112 LYS A N 1
ATOM 856 C CA . LYS A 1 112 ? -6.512 -6.520 18.881 1.00 89.81 112 LYS A CA 1
ATOM 857 C C . LYS A 1 112 ? -5.977 -5.580 17.807 1.00 89.81 112 LYS A C 1
ATOM 859 O O . LYS A 1 112 ? -5.825 -5.980 16.657 1.00 89.81 112 LYS A O 1
ATOM 864 N N . LEU A 1 113 ? -5.648 -4.356 18.207 1.00 83.44 113 LEU A N 1
ATOM 865 C CA . LEU A 1 113 ? -4.946 -3.380 17.376 1.00 83.44 113 LEU A CA 1
ATOM 866 C C . LEU A 1 113 ? -3.453 -3.433 17.706 1.00 83.44 113 LEU A C 1
ATOM 868 O O . LEU A 1 113 ? -3.071 -3.411 18.878 1.00 83.44 113 LEU A O 1
ATOM 872 N N . SER A 1 114 ? -2.599 -3.514 16.691 1.00 76.44 114 SER A N 1
ATOM 873 C CA . SER A 1 114 ? -1.159 -3.346 16.882 1.00 76.44 114 SER A CA 1
ATOM 874 C C . SER A 1 114 ? -0.831 -1.857 17.038 1.00 76.44 114 SER A C 1
ATOM 876 O O . SER A 1 114 ? -1.330 -1.049 16.247 1.00 76.44 114 SER A O 1
ATOM 878 N N . PRO A 1 115 ? 0.008 -1.465 18.010 1.00 67.06 115 PRO A N 1
ATOM 879 C CA . PRO A 1 115 ? 0.540 -0.112 18.038 1.00 67.06 115 PRO A CA 1
ATOM 880 C C . PRO A 1 115 ? 1.374 0.121 16.770 1.00 67.06 115 PRO A C 1
ATOM 882 O O . PRO A 1 115 ? 2.240 -0.680 16.431 1.00 67.06 115 PRO A O 1
ATOM 885 N N . SER A 1 116 ? 1.066 1.197 16.049 1.00 58.53 116 SER A N 1
ATOM 886 C CA . SER A 1 116 ? 1.913 1.704 14.967 1.00 58.53 116 SER A CA 1
ATOM 887 C C . SER A 1 116 ? 3.010 2.533 15.627 1.00 58.53 116 SER A C 1
ATOM 889 O O . SER A 1 116 ? 2.728 3.666 16.031 1.00 58.53 116 SER A O 1
ATOM 891 N N . THR A 1 117 ? 4.180 1.926 15.825 1.00 51.75 117 THR A N 1
ATOM 892 C CA . THR A 1 117 ? 5.405 2.596 16.290 1.00 51.75 117 THR A CA 1
ATOM 893 C C . THR A 1 117 ? 6.043 3.355 15.139 1.00 51.75 117 THR A C 1
ATOM 895 O O . THR A 1 117 ? 6.023 2.814 14.010 1.00 51.75 117 THR A O 1
#

Solvent-accessible surface area (backbone atoms only — not comparable to full-atom values): 8431 Å² total; per-residue (Å²): 142,80,86,83,78,83,79,80,78,81,79,76,74,80,79,82,63,91,82,66,80,59,94,84,61,74,77,78,84,78,69,81,64,82,69,82,67,57,76,85,71,59,48,71,64,59,56,49,49,55,52,52,49,50,58,53,58,71,67,60,67,90,73,77,76,88,52,101,47,76,75,94,79,53,86,73,69,91,71,66,73,66,64,81,69,52,59,58,47,67,48,76,59,92,61,93,73,59,92,93,54,76,60,54,48,72,80,39,77,61,90,77,82,79,86,86,125

Mean predicted aligned error: 19.83 Å

Foldseek 3Di:
DDDDDDDDDPPDDPDPPVPDDPPPPPDPPPDPPVPPPPPVPCPPVNVVVVVVVVVVVVPDDDDDPPPPDDDDPDPLPDDDPVVVVDQWDWAADPDDDDPPRDRTDDRDGDPDDDDSD

Radius of gyration: 30.06 Å; Cα contacts (8 Å, |Δi|>4): 35; chains: 1; bounding box: 58×67×66 Å

Sequence (117 aa):
MGHVGIAGHPQGRPGRDPGRTPLWREPSFTGVSPSTVDAAHLDNATVGFANQLRDQVAKLQPKQPATHAGGIKEANSYIPTALKKATHVYVRLDRVRRPLERPYEGPFPVVKLSPST

Organism: Caligus rogercresseyi (NCBI:txid217165)